Protein AF-A0A848TQN4-F1 (afdb_monomer)

Secondary structure (DSSP, 8-state):
--BSSTT-B-EEETTEEEETTEEEEEEEEEEPTTSSEEEEEEEEEETTEEEEEEEEEEEETTEEEEEETTTEEEEEEPP-

pLDDT: mean 94.55, std 5.2, range [64.31, 98.62]

Foldseek 3Di:
DDEQDVVDAWDQPPQWTRHNQKIWRWDDWDDDPPFQKIWTFTFMDGPNDTDTWIWMWGADPFGIWIAIPVGDIDDDGDDD

Sequence (80 aa):
MTVGQDGGAIAIRDGVFHGVEAQCS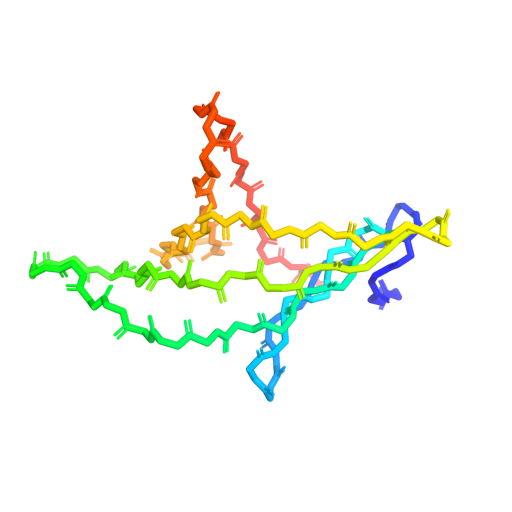LTIPVNARDMDATLFDASCEGEGRKWQRRLMILDTPEGIVTIRSGGLVARYIRCD

Structure (mmCIF, N/CA/C/O backbone):
data_AF-A0A848TQN4-F1
#
_entry.id   AF-A0A848TQN4-F1
#
loop_
_atom_site.group_PDB
_atom_site.id
_atom_site.type_symbol
_atom_site.label_atom_id
_atom_site.label_alt_id
_atom_site.label_comp_id
_atom_site.label_asym_id
_atom_site.label_entity_id
_atom_site.label_seq_id
_atom_site.pdbx_PDB_ins_code
_atom_site.Cartn_x
_atom_site.Cartn_y
_atom_site.Cartn_z
_atom_site.occupancy
_atom_site.B_iso_or_equiv
_atom_site.auth_seq_id
_atom_site.auth_comp_id
_atom_site.auth_asym_id
_atom_site.auth_atom_id
_atom_site.pdbx_PDB_model_num
ATOM 1 N N . MET A 1 1 ? 13.586 -9.406 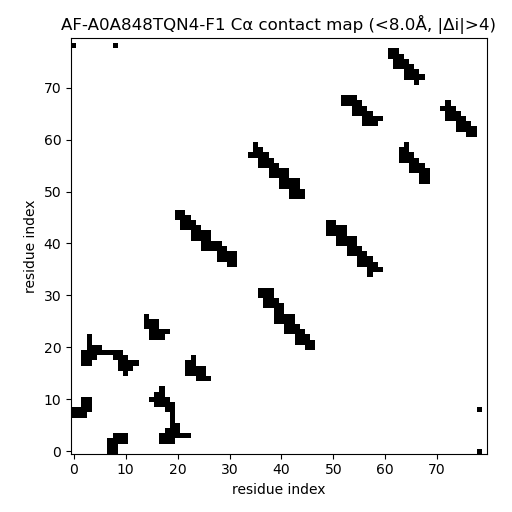10.934 1.00 64.31 1 MET A N 1
ATOM 2 C CA . MET A 1 1 ? 13.081 -8.070 11.331 1.00 64.31 1 MET A CA 1
ATOM 3 C C . MET A 1 1 ? 11.667 -8.197 11.881 1.00 64.31 1 MET A C 1
ATOM 5 O O . MET A 1 1 ? 10.945 -9.088 11.445 1.00 64.31 1 MET A O 1
ATOM 9 N N . THR A 1 2 ? 11.273 -7.349 12.830 1.00 86.19 2 THR A N 1
ATOM 10 C CA . THR A 1 2 ? 9.877 -7.228 13.286 1.00 86.19 2 THR A CA 1
ATOM 11 C C . THR A 1 2 ? 9.075 -6.403 12.275 1.00 86.19 2 THR A C 1
ATOM 13 O O . THR A 1 2 ? 9.608 -5.465 11.686 1.00 86.19 2 THR A O 1
ATOM 16 N N . VAL A 1 3 ? 7.813 -6.767 12.029 1.00 90.56 3 VAL A N 1
ATOM 17 C CA . VAL A 1 3 ? 6.932 -6.051 11.089 1.00 90.56 3 VAL A CA 1
ATOM 18 C C . VAL A 1 3 ? 6.121 -4.995 11.840 1.00 90.56 3 VAL A C 1
ATOM 20 O O . VAL A 1 3 ? 5.532 -5.295 12.877 1.00 90.56 3 VAL A O 1
ATOM 23 N N . GLY A 1 4 ? 6.081 -3.772 11.308 1.00 85.88 4 GLY A N 1
ATOM 24 C CA . GLY A 1 4 ? 5.244 -2.670 11.796 1.00 85.88 4 GLY A CA 1
ATOM 25 C C . GLY A 1 4 ? 5.697 -2.014 13.106 1.00 85.88 4 GLY A C 1
ATOM 26 O O . GLY A 1 4 ? 4.955 -1.219 13.676 1.00 85.88 4 GLY A O 1
ATOM 27 N N . GLN A 1 5 ? 6.896 -2.344 13.590 1.00 87.50 5 GLN A N 1
ATOM 28 C CA . GLN A 1 5 ? 7.525 -1.710 14.754 1.00 87.50 5 GLN A CA 1
ATOM 29 C C . GLN A 1 5 ? 8.449 -0.571 14.317 1.00 87.50 5 GLN A C 1
ATOM 31 O O . GLN A 1 5 ? 8.879 -0.541 13.161 1.00 87.50 5 GLN A O 1
ATOM 36 N N . ASP A 1 6 ? 8.788 0.325 15.244 1.00 84.00 6 ASP A N 1
ATOM 37 C CA . ASP A 1 6 ? 9.826 1.330 15.009 1.00 84.00 6 ASP A CA 1
ATOM 38 C C . ASP A 1 6 ? 11.167 0.663 14.651 1.00 84.00 6 ASP A C 1
ATOM 40 O O . ASP A 1 6 ? 11.543 -0.372 15.208 1.00 84.00 6 ASP A O 1
ATOM 44 N N . GLY A 1 7 ? 11.837 1.202 13.630 1.00 82.25 7 GLY A N 1
ATOM 45 C CA . GLY A 1 7 ? 13.019 0.598 13.001 1.00 82.25 7 GLY A CA 1
ATOM 46 C C . GLY A 1 7 ? 12.783 -0.758 12.307 1.00 82.25 7 GLY A C 1
ATOM 47 O O . GLY A 1 7 ? 13.744 -1.403 11.885 1.00 82.25 7 GLY A O 1
ATOM 48 N N . GLY A 1 8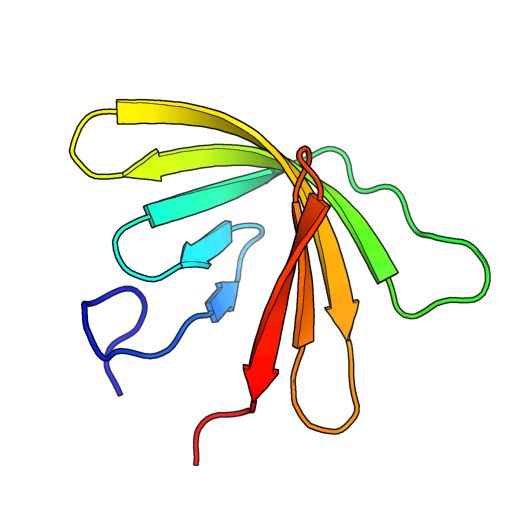 ? 11.532 -1.215 12.204 1.00 87.38 8 GLY A N 1
ATOM 49 C CA . GLY A 1 8 ? 11.149 -2.509 11.643 1.00 87.38 8 GLY A CA 1
ATOM 50 C C . GLY A 1 8 ? 10.847 -2.497 10.142 1.00 87.38 8 GLY A C 1
ATOM 51 O O . GLY A 1 8 ? 10.913 -1.481 9.451 1.00 87.38 8 GLY A O 1
ATOM 52 N N . ALA A 1 9 ? 10.476 -3.671 9.633 1.00 92.62 9 ALA A N 1
ATOM 53 C CA . ALA A 1 9 ? 10.025 -3.857 8.259 1.00 92.62 9 ALA A CA 1
ATOM 54 C C . ALA A 1 9 ? 8.552 -3.457 8.094 1.00 92.62 9 ALA A C 1
ATOM 56 O O . ALA A 1 9 ? 7.758 -3.558 9.031 1.00 92.62 9 ALA A O 1
ATOM 57 N N . ILE A 1 10 ? 8.160 -3.093 6.875 1.00 94.88 10 ILE A N 1
ATOM 58 C CA . ILE A 1 10 ? 6.745 -3.020 6.493 1.00 94.88 10 ILE A CA 1
ATOM 59 C C . ILE A 1 10 ? 6.300 -4.329 5.836 1.00 94.88 10 ILE A C 1
ATOM 61 O O . ILE A 1 10 ? 7.123 -5.103 5.345 1.00 94.88 10 ILE A O 1
ATOM 65 N N . ALA A 1 11 ? 4.995 -4.574 5.786 1.00 95.31 11 ALA A N 1
ATOM 66 C CA . ALA A 1 11 ? 4.442 -5.690 5.025 1.00 95.31 11 ALA A CA 1
ATOM 67 C C . ALA A 1 11 ? 3.085 -5.331 4.422 1.00 95.31 11 ALA A C 1
ATOM 69 O O . ALA A 1 11 ? 2.339 -4.540 4.992 1.00 95.31 11 ALA A O 1
ATOM 70 N N . ILE A 1 12 ? 2.750 -5.957 3.296 1.00 95.50 12 ILE A N 1
ATOM 71 C CA . ILE A 1 12 ? 1.394 -5.959 2.747 1.00 95.50 12 ILE A CA 1
ATOM 72 C C . ILE A 1 12 ? 0.939 -7.407 2.699 1.00 95.50 12 ILE A C 1
ATOM 74 O O . ILE A 1 12 ? 1.527 -8.207 1.971 1.00 95.50 12 ILE A O 1
ATOM 78 N N . ARG A 1 13 ? -0.042 -7.766 3.525 1.00 95.06 13 ARG A N 1
ATOM 79 C CA . ARG A 1 13 ? -0.568 -9.135 3.635 1.00 95.06 13 ARG A CA 1
ATOM 80 C C . ARG A 1 13 ? -2.044 -9.068 3.981 1.00 95.06 13 ARG A C 1
ATOM 82 O O . ARG A 1 13 ? -2.453 -8.163 4.698 1.00 95.06 13 ARG A O 1
ATOM 89 N N . ASP A 1 14 ? -2.836 -9.975 3.420 1.00 95.25 14 ASP A N 1
ATOM 90 C CA . ASP A 1 14 ? -4.271 -10.099 3.713 1.00 95.25 14 ASP A CA 1
ATOM 91 C C . ASP A 1 14 ? -5.063 -8.784 3.551 1.00 95.25 14 ASP A C 1
ATOM 93 O O . ASP A 1 14 ? -5.984 -8.483 4.305 1.00 95.25 14 ASP A O 1
ATOM 97 N N . GLY A 1 15 ? -4.680 -7.963 2.564 1.00 96.12 15 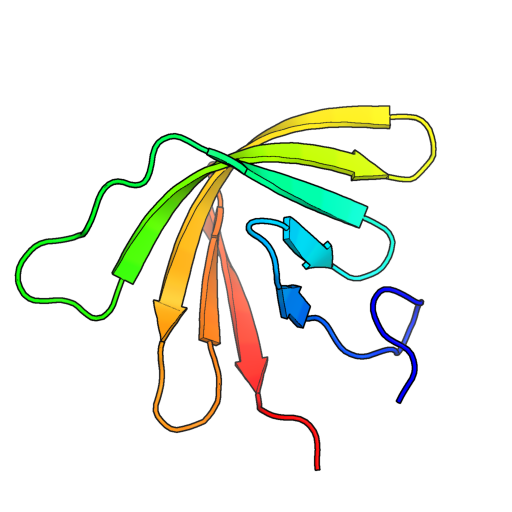GLY A N 1
ATOM 98 C CA . GLY A 1 15 ? -5.306 -6.661 2.315 1.00 96.12 15 GLY A CA 1
ATOM 99 C C . GLY A 1 15 ? -4.957 -5.578 3.343 1.00 96.12 15 GLY A C 1
ATOM 100 O O . GLY A 1 15 ? -5.608 -4.538 3.369 1.00 96.12 15 GLY A O 1
ATOM 101 N N . VAL A 1 16 ? -3.936 -5.779 4.178 1.00 97.69 16 VAL A N 1
ATOM 102 C CA . VAL A 1 16 ? -3.482 -4.813 5.185 1.00 97.69 16 VAL A CA 1
ATOM 103 C C . VAL A 1 16 ? -2.064 -4.344 4.869 1.00 97.69 16 VAL A C 1
ATOM 105 O O . VAL A 1 16 ? -1.155 -5.147 4.676 1.00 97.69 16 VAL A O 1
ATOM 108 N N . PHE A 1 17 ? -1.864 -3.025 4.844 1.00 97.12 17 PHE A N 1
ATOM 109 C CA . PHE A 1 17 ? -0.546 -2.393 4.865 1.00 97.12 17 PHE A CA 1
ATOM 110 C C . PHE A 1 17 ? -0.106 -2.210 6.322 1.00 97.12 17 PHE A C 1
ATOM 112 O O . PHE A 1 17 ? -0.621 -1.340 7.027 1.00 97.12 17 PHE A O 1
ATOM 119 N N . HIS A 1 18 ? 0.851 -3.018 6.766 1.00 96.31 18 HIS A N 1
ATOM 120 C CA . HIS A 1 18 ? 1.522 -2.898 8.056 1.00 96.31 18 HIS A CA 1
ATOM 121 C C . HIS A 1 18 ? 2.688 -1.915 7.915 1.00 96.31 18 HIS A C 1
ATOM 123 O O . HIS A 1 18 ? 3.799 -2.299 7.548 1.00 96.31 18 HIS A O 1
ATOM 129 N N . GLY A 1 19 ? 2.409 -0.635 8.146 1.00 92.44 19 GLY A N 1
ATOM 130 C CA . GLY A 1 19 ? 3.417 0.414 8.230 1.00 92.44 19 GLY A CA 1
ATOM 131 C C . GLY A 1 19 ? 4.084 0.453 9.603 1.00 92.44 19 GLY A C 1
ATOM 132 O O . GLY A 1 19 ? 3.616 -0.165 10.557 1.00 92.44 19 GLY A O 1
ATOM 133 N N . VAL A 1 20 ? 5.173 1.212 9.708 1.00 91.75 20 VAL A N 1
ATOM 134 C CA . VAL A 1 20 ? 5.769 1.548 11.007 1.00 91.75 20 VAL A CA 1
ATOM 135 C C . VAL A 1 20 ? 4.742 2.344 11.813 1.00 91.75 20 VAL A C 1
ATOM 137 O O . VAL A 1 20 ? 4.234 3.349 11.315 1.00 91.75 20 VAL A O 1
ATOM 140 N N . GLU A 1 21 ? 4.387 1.835 12.997 1.00 89.44 21 GLU A N 1
ATOM 141 C CA . GLU A 1 21 ? 3.463 2.457 13.967 1.00 89.44 21 GLU A CA 1
ATOM 142 C C . GLU A 1 21 ? 2.027 2.704 13.468 1.00 89.44 21 GLU A C 1
ATOM 144 O O . GLU A 1 21 ? 1.201 3.307 14.158 1.00 89.44 21 GLU A O 1
ATOM 149 N N . ALA A 1 22 ? 1.684 2.192 12.286 1.00 93.31 22 ALA A N 1
ATOM 150 C CA . ALA A 1 22 ? 0.366 2.352 11.694 1.00 93.31 22 ALA A CA 1
ATOM 151 C C . ALA A 1 22 ? -0.014 1.147 10.836 1.00 93.31 22 ALA A C 1
ATOM 153 O O . ALA A 1 22 ? 0.799 0.614 10.083 1.00 93.31 22 ALA A O 1
ATOM 154 N N . GLN A 1 23 ? -1.285 0.767 10.869 1.00 96.56 23 GLN A N 1
ATOM 155 C CA . GLN A 1 23 ? -1.841 -0.258 9.990 1.00 96.56 23 GLN A CA 1
ATOM 156 C C . GLN A 1 23 ? -2.959 0.341 9.151 1.00 96.56 23 GLN A C 1
ATOM 158 O O . GLN A 1 23 ? -3.731 1.155 9.646 1.00 96.56 23 GLN A O 1
ATOM 163 N N . CYS A 1 24 ? -3.051 -0.050 7.882 1.00 97.94 24 CYS A N 1
ATOM 164 C CA . CYS A 1 24 ? -4.114 0.397 6.990 1.00 97.94 24 CYS A CA 1
ATOM 165 C C . CYS A 1 24 ? -4.794 -0.787 6.307 1.00 97.94 24 CYS A C 1
ATOM 167 O O . CYS A 1 24 ? -4.148 -1.510 5.554 1.00 97.94 24 CYS A O 1
ATOM 169 N N . SER A 1 25 ? -6.103 -0.937 6.503 1.00 98.38 25 SER A N 1
ATOM 170 C CA . SER A 1 25 ? -6.926 -1.821 5.672 1.00 98.38 25 SER A CA 1
ATOM 171 C C . SER A 1 25 ? -7.069 -1.213 4.27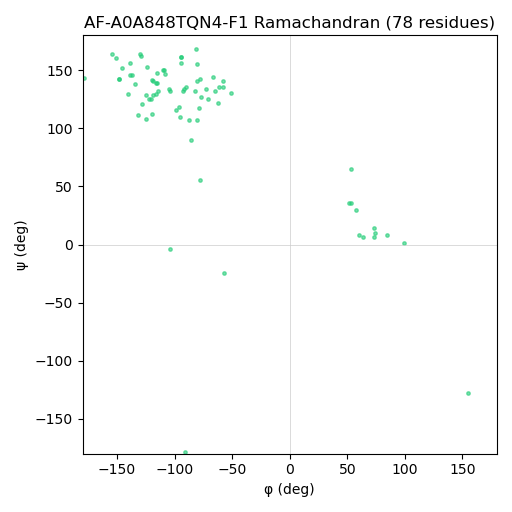8 1.00 98.38 25 SER A C 1
ATOM 173 O O . SER A 1 25 ? -7.480 -0.057 4.148 1.00 98.38 25 SER A O 1
ATOM 175 N N . LEU A 1 26 ? -6.705 -1.976 3.252 1.00 98.50 26 LEU A N 1
ATOM 176 C CA . LEU A 1 26 ? -6.736 -1.580 1.849 1.00 98.50 26 LEU A CA 1
ATOM 177 C C . LEU A 1 26 ? -8.037 -2.071 1.220 1.00 98.50 26 LEU A C 1
ATOM 179 O O . LEU A 1 26 ? -8.303 -3.269 1.156 1.00 98.50 26 LEU A O 1
ATOM 183 N N . THR A 1 27 ? -8.857 -1.138 0.753 1.00 97.94 27 THR A N 1
ATOM 184 C CA . THR A 1 27 ? -10.169 -1.436 0.170 1.00 97.94 27 THR A CA 1
ATOM 185 C C . THR A 1 27 ? -10.327 -0.742 -1.177 1.00 97.94 27 THR A C 1
ATOM 187 O O . THR A 1 27 ? -9.562 0.164 -1.501 1.00 97.94 27 THR A O 1
ATOM 190 N N . ILE A 1 28 ? -11.315 -1.183 -1.963 1.00 97.81 28 ILE A N 1
ATOM 191 C CA . ILE A 1 28 ? -11.691 -0.573 -3.250 1.00 97.81 28 ILE A CA 1
ATOM 192 C C . ILE A 1 28 ? -10.468 -0.438 -4.189 1.00 97.81 28 ILE A C 1
ATOM 194 O O . ILE A 1 28 ? -10.030 0.673 -4.490 1.00 97.81 28 ILE A O 1
ATOM 198 N N . PRO A 1 29 ? -9.865 -1.562 -4.626 1.00 97.94 29 PRO A N 1
ATOM 199 C CA . PRO A 1 29 ? -8.706 -1.518 -5.511 1.00 97.94 29 PRO A CA 1
ATOM 200 C C . PRO A 1 29 ? -9.070 -0.919 -6.873 1.00 97.94 29 PRO A C 1
ATOM 202 O O . PRO A 1 29 ? -10.032 -1.340 -7.517 1.00 97.94 29 PRO A O 1
ATOM 205 N N . VAL A 1 30 ? -8.257 0.030 -7.333 1.00 98.31 30 VAL A N 1
ATOM 206 C CA . VAL A 1 30 ? -8.317 0.608 -8.679 1.00 98.31 30 VAL A CA 1
ATOM 207 C C . VAL A 1 30 ? -6.946 0.465 -9.329 1.00 98.31 30 VAL A C 1
ATOM 209 O O . VAL A 1 30 ? -5.996 1.154 -8.959 1.00 98.31 30 VAL A O 1
ATOM 212 N N . ASN A 1 31 ? -6.844 -0.427 -10.311 1.00 97.81 31 ASN A N 1
ATOM 213 C CA . ASN A 1 31 ? -5.600 -0.652 -11.046 1.00 97.81 31 ASN A CA 1
ATOM 214 C C . ASN A 1 31 ? -5.317 0.527 -11.987 1.00 97.81 31 ASN A C 1
ATOM 216 O O . ASN A 1 31 ? -6.202 0.965 -12.731 1.00 97.81 31 ASN A O 1
ATOM 220 N N . ALA A 1 32 ? -4.081 1.024 -11.987 1.00 95.88 32 ALA A N 1
ATOM 221 C CA . ALA A 1 32 ? -3.622 1.947 -13.015 1.00 95.88 32 ALA A CA 1
ATOM 222 C C . ALA A 1 32 ? -3.327 1.152 -14.295 1.00 95.88 32 ALA A C 1
ATOM 224 O O . ALA A 1 32 ? -2.620 0.148 -14.269 1.00 95.88 32 ALA A O 1
ATOM 225 N N . ARG A 1 33 ? -3.915 1.572 -15.419 1.00 96.69 33 ARG A N 1
ATOM 226 C CA . ARG A 1 33 ? -3.765 0.857 -16.695 1.00 96.69 33 ARG A CA 1
ATOM 227 C C . ARG A 1 33 ? -2.302 0.827 -17.123 1.00 96.69 33 ARG A C 1
ATOM 229 O O . ARG A 1 33 ? -1.645 1.863 -17.074 1.00 96.69 33 ARG A O 1
ATOM 236 N N . ASP A 1 34 ? -1.855 -0.346 -17.565 1.00 96.00 34 ASP A N 1
ATOM 237 C CA . ASP A 1 34 ? -0.505 -0.593 -18.083 1.00 96.00 34 ASP A CA 1
ATOM 238 C C . ASP A 1 34 ? 0.618 -0.242 -17.086 1.00 96.00 34 ASP A C 1
ATOM 240 O O . ASP A 1 34 ? 1.722 0.132 -17.477 1.00 96.00 34 ASP A O 1
ATOM 244 N N . MET A 1 35 ? 0.334 -0.350 -15.783 1.00 95.25 35 MET A N 1
ATOM 245 C CA . MET A 1 35 ? 1.285 -0.111 -14.698 1.00 95.25 35 MET A CA 1
ATOM 246 C C . MET A 1 35 ? 1.145 -1.187 -13.619 1.00 95.25 35 MET A C 1
ATOM 248 O O . MET A 1 35 ? 0.031 -1.595 -13.291 1.00 95.25 35 MET A O 1
ATOM 252 N N . ASP A 1 36 ? 2.257 -1.556 -12.982 1.00 96.56 36 ASP A N 1
ATOM 253 C CA . ASP A 1 36 ? 2.270 -2.403 -11.780 1.00 96.56 36 ASP A CA 1
ATOM 254 C C . ASP A 1 36 ? 1.887 -1.577 -10.540 1.00 96.56 36 ASP A C 1
ATOM 256 O O . ASP A 1 36 ? 2.657 -1.421 -9.594 1.00 96.56 36 ASP A O 1
ATOM 260 N N . ALA A 1 37 ? 0.717 -0.935 -10.591 1.00 97.75 37 ALA A N 1
ATOM 261 C CA . ALA A 1 37 ? 0.282 0.060 -9.624 1.00 97.75 37 ALA A CA 1
ATOM 262 C C . ALA A 1 37 ? -1.210 -0.069 -9.299 1.00 97.75 37 ALA A C 1
ATOM 264 O O . ALA A 1 37 ? -2.063 -0.055 -10.188 1.00 97.75 37 ALA A O 1
ATOM 265 N N . THR A 1 38 ? -1.534 -0.111 -8.007 1.00 98.50 38 THR A N 1
ATOM 266 C CA . THR A 1 38 ? -2.915 -0.172 -7.509 1.00 98.50 38 THR A CA 1
ATOM 267 C C . TH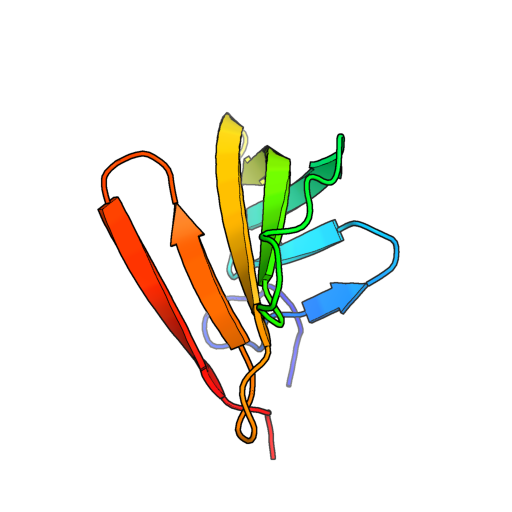R A 1 38 ? -3.188 0.968 -6.536 1.00 98.50 38 THR A C 1
ATOM 269 O O . THR A 1 38 ? -2.441 1.183 -5.581 1.00 98.50 38 THR A O 1
ATOM 272 N N . LEU A 1 39 ? -4.268 1.711 -6.770 1.00 98.44 39 LEU A N 1
ATOM 273 C CA . LEU A 1 39 ? -4.798 2.725 -5.865 1.00 98.44 39 LEU A CA 1
ATOM 274 C C . LEU A 1 39 ? -5.845 2.108 -4.935 1.00 98.44 39 LEU A C 1
ATOM 276 O O . LEU A 1 39 ? -6.749 1.421 -5.396 1.00 98.44 39 LEU A O 1
ATOM 280 N N . PHE A 1 40 ? -5.755 2.414 -3.644 1.00 98.62 40 PHE A N 1
ATOM 281 C CA . PHE A 1 40 ? -6.684 1.944 -2.620 1.00 98.62 40 PHE A CA 1
ATOM 282 C C . PHE A 1 40 ? -7.313 3.096 -1.830 1.00 98.62 40 PHE A C 1
ATOM 284 O O . PHE A 1 40 ? -6.695 4.151 -1.615 1.00 98.62 40 PHE A O 1
ATOM 291 N N . ASP A 1 41 ? -8.516 2.844 -1.320 1.00 98.50 41 ASP A N 1
ATOM 292 C CA . ASP A 1 41 ? -9.086 3.516 -0.156 1.00 98.50 41 ASP A CA 1
ATOM 293 C C . ASP A 1 41 ? -8.493 2.855 1.095 1.00 98.50 41 ASP A C 1
ATOM 295 O O . ASP A 1 41 ? -8.809 1.708 1.427 1.00 98.50 41 ASP A O 1
ATOM 299 N N . ALA A 1 42 ? -7.588 3.565 1.770 1.00 98.12 42 ALA A N 1
ATOM 300 C CA . ALA A 1 42 ? -6.891 3.071 2.948 1.00 98.12 42 ALA A CA 1
ATOM 301 C C . ALA A 1 42 ? -7.551 3.609 4.225 1.00 98.12 42 ALA A C 1
ATOM 303 O O . ALA A 1 42 ? -7.512 4.816 4.484 1.00 98.12 42 ALA A O 1
ATOM 304 N N . SER A 1 43 ? -8.112 2.709 5.035 1.00 98.00 43 SER A N 1
ATOM 305 C CA . SER A 1 43 ? -8.586 3.008 6.391 1.00 98.00 43 SER A CA 1
ATOM 306 C C . SER A 1 43 ? -7.491 2.651 7.386 1.00 98.00 43 SER A C 1
ATOM 308 O O . SER A 1 43 ? -7.196 1.473 7.580 1.00 98.00 43 SER A O 1
ATOM 310 N N . CYS A 1 44 ? -6.878 3.663 7.988 1.00 97.00 44 CYS A N 1
ATOM 311 C CA . CYS A 1 44 ? -5.688 3.525 8.808 1.00 97.00 44 CYS A CA 1
ATOM 312 C C . CYS A 1 44 ? -5.956 3.773 10.293 1.00 97.00 44 CYS A C 1
ATOM 314 O O . CYS A 1 44 ? -6.801 4.596 10.657 1.00 97.00 44 CYS A O 1
ATOM 316 N N . GLU A 1 45 ? -5.175 3.107 11.135 1.00 97.50 45 GLU A N 1
ATOM 317 C CA . GLU A 1 45 ? -5.096 3.351 12.568 1.00 97.50 45 GLU A CA 1
ATOM 318 C C . GLU A 1 45 ? -3.649 3.296 13.072 1.00 97.50 45 GLU A C 1
ATOM 320 O O . GLU A 1 45 ? -2.825 2.540 12.558 1.00 97.50 45 GLU A O 1
ATOM 325 N N . GLY A 1 46 ? -3.342 4.128 14.062 1.00 94.88 46 GLY A N 1
ATOM 326 C CA . GLY A 1 46 ? -2.012 4.283 14.651 1.00 94.88 46 GLY A CA 1
ATOM 327 C C . GLY A 1 46 ? -2.062 5.312 15.775 1.00 94.88 46 GLY A C 1
ATOM 328 O O . GLY A 1 46 ? -2.845 6.260 15.700 1.00 94.88 46 GLY A O 1
ATOM 329 N N . GLU A 1 47 ? -1.299 5.088 16.845 1.00 91.19 47 GLU A N 1
ATOM 330 C CA . GLU A 1 47 ? -1.227 5.993 18.010 1.00 91.19 47 GLU A CA 1
ATOM 331 C C . GLU A 1 47 ? -2.604 6.378 18.603 1.00 91.19 47 GLU A C 1
ATOM 333 O O . GLU A 1 47 ? -2.850 7.514 19.005 1.00 91.19 47 GLU A O 1
ATOM 338 N N . GLY A 1 48 ? -3.562 5.443 18.604 1.00 94.56 48 GLY A N 1
ATOM 339 C CA . GLY A 1 48 ? -4.925 5.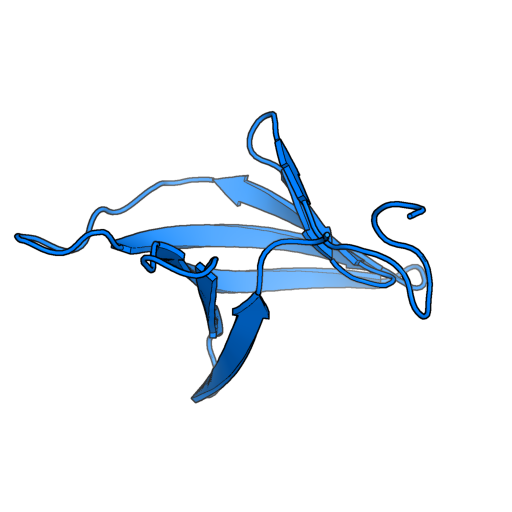685 19.100 1.00 94.56 48 GLY A CA 1
ATOM 340 C C . GLY A 1 48 ? -5.802 6.556 18.191 1.00 94.56 48 GLY A C 1
ATOM 341 O O . GLY A 1 48 ? -6.927 6.898 18.559 1.00 94.56 48 GLY A O 1
ATOM 342 N N . ARG A 1 49 ? -5.329 6.906 16.992 1.00 96.75 49 ARG A N 1
ATOM 343 C CA . ARG A 1 49 ? -6.064 7.698 16.002 1.00 96.75 49 ARG A CA 1
ATOM 344 C C . ARG A 1 49 ? -6.471 6.842 14.813 1.00 96.75 49 ARG A C 1
ATOM 346 O O . ARG A 1 49 ? -5.772 5.907 14.439 1.00 96.75 49 ARG A O 1
ATOM 353 N N . LYS A 1 50 ? -7.591 7.213 14.188 1.00 97.38 50 LYS A N 1
ATOM 354 C CA . LYS A 1 50 ? -8.069 6.640 12.924 1.00 97.38 50 LYS A CA 1
ATOM 355 C C . LYS A 1 50 ? -8.153 7.719 11.858 1.00 97.38 50 LYS A C 1
ATOM 357 O O . LYS A 1 50 ? -8.554 8.846 12.150 1.00 97.38 50 LYS A O 1
ATOM 362 N N . TRP A 1 51 ? -7.779 7.381 10.633 1.00 96.00 51 TRP A N 1
ATOM 363 C CA . TRP A 1 51 ? -7.879 8.284 9.490 1.00 96.00 51 TRP A CA 1
ATOM 364 C C . TRP A 1 51 ? -8.070 7.505 8.194 1.00 96.00 51 TRP A C 1
ATOM 366 O O . TRP A 1 51 ? -7.761 6.320 8.105 1.00 96.00 51 TRP A O 1
ATOM 376 N N . GLN A 1 52 ? -8.564 8.190 7.169 1.00 96.50 52 GLN A N 1
ATOM 377 C CA . GLN A 1 52 ? -8.685 7.642 5.824 1.00 96.50 52 GLN A CA 1
ATOM 378 C C . GLN A 1 52 ? -7.786 8.413 4.870 1.00 96.50 52 GLN A C 1
ATOM 380 O O . GLN A 1 52 ? -7.564 9.614 5.041 1.00 96.50 52 GLN A O 1
ATOM 385 N N . ARG A 1 53 ? -7.254 7.723 3.864 1.00 96.31 53 ARG A N 1
ATOM 386 C CA . ARG A 1 53 ? -6.482 8.353 2.791 1.00 96.31 53 ARG A CA 1
ATOM 387 C C . ARG A 1 53 ? -6.520 7.530 1.515 1.00 96.31 53 ARG A C 1
ATOM 389 O O . ARG A 1 53 ? -6.795 6.334 1.540 1.00 96.31 53 ARG A O 1
ATOM 396 N N . ARG A 1 54 ? -6.148 8.165 0.405 1.00 98.19 54 ARG A N 1
ATOM 397 C CA . ARG A 1 54 ? -5.788 7.445 -0.818 1.00 98.19 54 ARG A CA 1
ATOM 398 C C . ARG A 1 54 ? -4.343 6.977 -0.717 1.00 98.19 54 ARG A C 1
ATOM 400 O O . ARG A 1 54 ? -3.469 7.765 -0.344 1.00 98.19 54 ARG A O 1
ATOM 407 N N . LEU A 1 55 ? -4.107 5.711 -1.038 1.00 98.00 55 LEU A N 1
ATOM 408 C CA . LEU A 1 55 ? -2.781 5.102 -1.055 1.00 98.00 55 LEU A CA 1
ATOM 409 C C . LEU A 1 55 ? -2.612 4.339 -2.365 1.00 98.00 55 LEU A C 1
ATOM 411 O O . LEU A 1 55 ? -3.283 3.338 -2.584 1.00 98.00 55 LEU A O 1
ATOM 415 N N . MET A 1 56 ? -1.732 4.823 -3.232 1.00 98.38 56 MET A N 1
ATOM 416 C CA . MET A 1 56 ? -1.263 4.064 -4.382 1.00 98.38 56 MET A CA 1
ATOM 417 C C . MET A 1 56 ? -0.033 3.269 -3.978 1.00 98.38 56 MET A C 1
ATOM 419 O O . MET A 1 56 ? 0.849 3.804 -3.304 1.00 98.38 56 MET A O 1
ATOM 423 N N . ILE A 1 57 ? 0.012 2.012 -4.390 1.00 98.19 57 ILE A N 1
ATOM 424 C CA . ILE A 1 57 ? 1.130 1.099 -4.185 1.00 98.19 57 ILE A CA 1
ATOM 425 C C . ILE A 1 57 ? 1.594 0.661 -5.566 1.00 98.19 57 ILE A C 1
ATOM 427 O O . ILE A 1 57 ? 0.776 0.212 -6.364 1.00 98.19 57 ILE A O 1
ATOM 431 N N . LEU A 1 58 ? 2.879 0.851 -5.839 1.00 98.12 58 LEU A N 1
ATOM 432 C CA . LEU A 1 58 ? 3.549 0.442 -7.062 1.00 98.12 58 LEU A CA 1
ATOM 433 C C . LEU A 1 58 ? 4.577 -0.626 -6.722 1.00 98.12 58 LEU A C 1
ATOM 435 O O . LEU A 1 58 ? 5.386 -0.410 -5.815 1.00 98.12 58 LEU A O 1
ATOM 439 N N . ASP A 1 59 ? 4.583 -1.721 -7.465 1.00 96.75 59 ASP A N 1
ATOM 440 C CA . ASP A 1 59 ? 5.626 -2.733 -7.362 1.00 96.75 59 ASP A CA 1
ATOM 441 C C . ASP A 1 59 ? 6.868 -2.288 -8.144 1.00 96.75 59 ASP A C 1
ATOM 443 O O . ASP A 1 59 ? 6.783 -1.693 -9.220 1.00 96.75 59 ASP A O 1
ATOM 447 N N . THR A 1 60 ? 8.052 -2.549 -7.589 1.00 96.25 60 THR A N 1
ATOM 448 C CA . THR A 1 60 ? 9.332 -2.323 -8.271 1.00 96.25 60 THR A CA 1
ATOM 449 C C . THR A 1 60 ? 10.208 -3.572 -8.196 1.00 96.25 60 THR A C 1
ATOM 451 O O . THR A 1 60 ? 10.009 -4.434 -7.330 1.00 96.25 60 THR A O 1
ATOM 454 N N . PRO A 1 61 ? 11.236 -3.687 -9.057 1.00 95.31 61 PRO A N 1
ATOM 455 C CA . PRO A 1 61 ? 12.165 -4.807 -8.989 1.00 95.31 61 PRO A CA 1
ATOM 456 C C . PRO A 1 61 ? 12.864 -4.947 -7.633 1.00 95.31 61 PRO A C 1
ATOM 458 O O . PRO A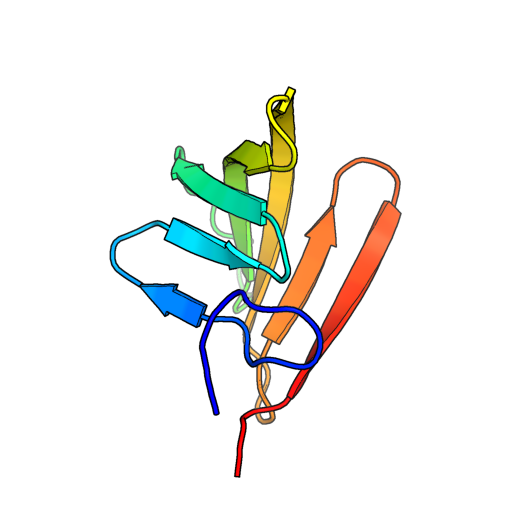 1 61 ? 13.247 -6.058 -7.288 1.00 95.31 61 PRO A O 1
ATOM 461 N N . GLU A 1 62 ? 12.997 -3.878 -6.843 1.00 95.50 62 GLU A N 1
ATOM 462 C CA . GLU A 1 62 ? 13.665 -3.876 -5.532 1.00 95.50 62 GLU A CA 1
ATOM 463 C C . GLU A 1 62 ? 12.704 -3.841 -4.335 1.00 95.50 62 GLU A C 1
ATOM 465 O O . GLU A 1 62 ? 13.174 -3.893 -3.199 1.00 95.50 62 GLU A O 1
ATOM 470 N N . GLY A 1 63 ? 11.389 -3.735 -4.540 1.00 96.06 63 GLY A N 1
ATOM 471 C CA . GLY A 1 63 ? 10.425 -3.560 -3.452 1.00 96.06 63 GLY A CA 1
ATOM 472 C C . GLY A 1 63 ? 9.148 -2.867 -3.914 1.00 96.06 63 GLY A C 1
ATOM 473 O O . GLY A 1 63 ? 8.526 -3.322 -4.867 1.00 96.06 63 GLY A O 1
ATOM 474 N N . ILE A 1 64 ? 8.745 -1.795 -3.225 1.00 97.06 64 ILE A N 1
ATOM 475 C CA . ILE A 1 64 ? 7.539 -1.025 -3.560 1.00 97.06 64 ILE A CA 1
ATOM 476 C C . ILE A 1 64 ? 7.761 0.487 -3.437 1.00 97.06 64 ILE A C 1
ATOM 478 O O . ILE A 1 64 ? 8.585 0.968 -2.653 1.00 97.06 64 ILE A O 1
ATOM 482 N N . VAL A 1 65 ? 6.948 1.259 -4.149 1.00 97.75 65 VAL A N 1
ATOM 483 C CA . VAL A 1 65 ? 6.769 2.700 -3.938 1.00 97.75 65 VAL A CA 1
ATOM 484 C C . VAL A 1 65 ? 5.331 2.960 -3.516 1.00 97.75 65 VAL A C 1
ATOM 486 O O . VAL A 1 65 ? 4.392 2.388 -4.055 1.00 97.75 65 VAL A O 1
ATOM 489 N N . THR A 1 66 ? 5.145 3.849 -2.548 1.00 97.50 66 THR A N 1
ATOM 490 C CA . THR A 1 66 ? 3.823 4.301 -2.116 1.00 97.50 66 THR A CA 1
ATOM 491 C C . THR A 1 66 ? 3.640 5.779 -2.403 1.00 97.50 66 THR A C 1
ATOM 493 O O . THR A 1 66 ? 4.547 6.576 -2.157 1.00 97.50 66 THR A O 1
ATOM 496 N N . ILE A 1 67 ? 2.454 6.152 -2.878 1.00 97.56 67 ILE A N 1
ATOM 497 C CA . ILE A 1 67 ? 2.039 7.542 -3.075 1.00 97.56 67 ILE A CA 1
ATOM 498 C C . ILE A 1 67 ? 0.773 7.768 -2.260 1.00 97.56 67 ILE A C 1
ATOM 500 O O . ILE A 1 67 ? -0.208 7.036 -2.384 1.00 97.56 67 ILE A O 1
ATOM 504 N N . ARG A 1 68 ? 0.791 8.781 -1.399 1.00 95.56 68 ARG A N 1
ATOM 505 C CA . ARG A 1 68 ? -0.319 9.113 -0.499 1.00 95.56 68 ARG A CA 1
ATOM 506 C C . ARG A 1 68 ? -1.009 10.392 -0.955 1.00 95.56 68 ARG A C 1
ATOM 508 O O . ARG A 1 68 ? -0.347 11.310 -1.442 1.00 95.56 68 ARG A O 1
ATOM 515 N N . SER A 1 69 ? -2.323 10.492 -0.745 1.00 92.19 69 SER A N 1
ATOM 516 C CA . SER A 1 69 ? -3.028 11.778 -0.873 1.00 92.19 69 SER A CA 1
ATOM 517 C C . SER A 1 69 ? -2.310 12.849 -0.047 1.00 92.19 69 SER A C 1
ATOM 519 O O . SER A 1 69 ? -1.994 12.607 1.117 1.00 92.19 69 SER A O 1
ATOM 521 N N . GLY A 1 70 ? -2.039 14.007 -0.652 1.00 91.19 70 GLY A N 1
ATOM 522 C CA . GLY A 1 70 ? -1.147 15.029 -0.089 1.00 91.19 70 GLY A CA 1
ATOM 523 C C . GLY A 1 70 ? 0.274 15.015 -0.669 1.00 91.19 70 GLY A C 1
ATOM 524 O O . GLY A 1 70 ? 1.092 15.830 -0.265 1.00 91.19 70 GLY A O 1
ATOM 525 N N . GLY A 1 71 ? 0.570 14.121 -1.622 1.00 91.94 71 GLY A N 1
ATOM 526 C CA . GLY A 1 71 ? 1.811 14.142 -2.409 1.00 91.94 71 GLY A CA 1
ATOM 527 C C . GLY A 1 71 ? 3.010 13.458 -1.749 1.00 91.94 71 GLY A C 1
ATOM 528 O O . GLY A 1 71 ? 4.120 13.539 -2.266 1.00 91.94 71 GLY A O 1
ATOM 529 N N . LEU A 1 72 ? 2.812 12.770 -0.621 1.00 94.88 72 LEU A N 1
ATOM 530 C CA . LEU A 1 72 ? 3.899 12.093 0.081 1.00 94.88 72 LEU A CA 1
ATOM 531 C C . LEU A 1 72 ? 4.246 10.763 -0.601 1.00 94.88 72 LEU A C 1
ATOM 533 O O . LEU A 1 72 ? 3.440 9.826 -0.588 1.00 94.88 72 LEU A O 1
ATOM 537 N N . VAL A 1 73 ? 5.478 10.668 -1.102 1.00 97.06 73 VAL A N 1
ATOM 538 C CA . VAL A 1 73 ? 6.041 9.476 -1.748 1.00 97.06 73 VAL A CA 1
ATOM 539 C C . VAL A 1 73 ? 7.032 8.790 -0.809 1.00 97.06 73 VAL A C 1
ATOM 541 O O . VAL A 1 73 ? 7.864 9.456 -0.199 1.00 97.06 73 VAL A O 1
ATOM 544 N N . ALA A 1 74 ? 6.953 7.467 -0.671 1.00 95.25 74 ALA A N 1
ATOM 545 C CA . ALA A 1 74 ? 7.971 6.677 0.027 1.00 95.25 74 ALA A CA 1
ATOM 546 C C . ALA A 1 74 ? 8.337 5.426 -0.763 1.00 95.25 74 ALA A C 1
ATOM 548 O O . ALA A 1 74 ? 7.457 4.744 -1.284 1.00 95.25 74 ALA A O 1
ATOM 549 N N . ARG A 1 75 ? 9.634 5.120 -0.802 1.00 96.31 75 ARG A N 1
ATOM 550 C CA . ARG A 1 75 ? 10.191 3.906 -1.397 1.00 96.31 75 ARG A CA 1
ATOM 551 C C . ARG A 1 75 ? 10.593 2.941 -0.289 1.00 96.31 75 ARG A C 1
ATOM 553 O O . ARG A 1 75 ? 11.279 3.342 0.648 1.00 96.31 75 ARG A O 1
ATOM 560 N N . TYR A 1 76 ? 10.197 1.686 -0.434 1.00 94.81 76 TYR A N 1
ATOM 561 C CA . TYR A 1 76 ? 10.560 0.587 0.449 1.00 94.81 76 TYR A CA 1
ATOM 562 C C . TYR A 1 76 ? 11.318 -0.451 -0.370 1.00 94.81 76 TYR A C 1
ATOM 564 O O . TYR A 1 76 ? 10.856 -0.860 -1.433 1.00 94.81 76 TYR A O 1
ATOM 572 N N . ILE A 1 77 ? 12.485 -0.855 0.115 1.00 94.88 77 ILE A N 1
ATOM 573 C CA . ILE A 1 77 ? 13.266 -1.943 -0.476 1.00 94.88 77 ILE A CA 1
ATOM 574 C C . ILE A 1 77 ? 12.939 -3.252 0.242 1.00 94.88 77 ILE A C 1
ATOM 576 O O . ILE A 1 77 ? 12.486 -3.232 1.391 1.00 94.88 77 ILE A O 1
ATOM 580 N N . ARG A 1 78 ? 13.151 -4.386 -0.427 1.00 92.56 78 ARG A N 1
ATOM 581 C CA . ARG A 1 78 ? 13.053 -5.698 0.218 1.00 92.56 78 ARG A CA 1
ATOM 582 C C . ARG A 1 78 ? 14.021 -5.766 1.398 1.00 92.56 78 ARG A C 1
ATOM 584 O O . ARG A 1 78 ? 15.124 -5.234 1.332 1.00 92.56 78 ARG A O 1
ATOM 591 N N . CYS A 1 79 ? 13.567 -6.399 2.474 1.00 88.50 79 CYS A N 1
ATOM 592 C CA . CYS A 1 79 ? 14.450 -6.784 3.563 1.00 88.50 79 CYS A CA 1
ATOM 593 C C . CYS A 1 79 ? 15.416 -7.860 3.065 1.00 88.50 79 CYS A C 1
ATOM 595 O O . CYS A 1 79 ? 15.000 -8.723 2.286 1.00 88.50 79 CYS A O 1
ATOM 597 N N . ASP A 1 80 ? 16.650 -7.810 3.554 1.00 80.19 80 ASP A N 1
ATOM 598 C CA . ASP A 1 80 ? 17.616 -8.901 3.424 1.00 80.19 80 ASP A CA 1
ATOM 599 C C . ASP A 1 80 ? 17.307 -10.045 4.408 1.00 80.19 80 ASP A C 1
ATOM 601 O O . ASP A 1 80 ? 16.808 -9.761 5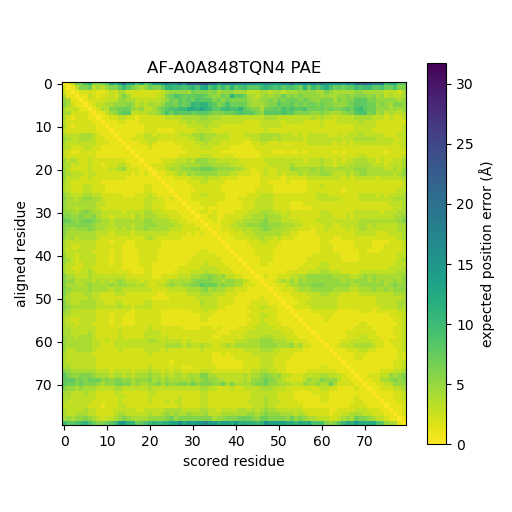.531 1.00 80.19 80 ASP A O 1
#

Radius of gyration: 12.32 Å; Cα contacts (8 Å, |Δi|>4): 172; chains: 1; bounding box: 29×25×37 Å

Nearest PDB structures (foldseek):
  4k15-assembly1_C-2  TM=4.078E-01  e=6.911E-01  Listeria monocytogenes EGD-e
  4k15-assembly1_A-2  TM=4.159E-01  e=1.004E+00  Listeria monocytogenes EGD-e
  4u13-assembly1_B  TM=5.634E-01  e=2.358E+00  Sinorhizobium meliloti 1021
  4k15-assembly1_B-2  TM=4.427E-01  e=2.768E+00  Listeria monocytogenes EGD-e
  4bv8-assembly1_A-2  TM=4.209E-01  e=4.978E+00  Mus musculus

Mean predicted aligned error: 2.99 Å

Solvent-accessible surface area (backbone atoms only — not comparable to full-atom values): 4479 Å² total; per-residue (Å²): 128,54,71,26,37,84,99,42,38,67,48,78,55,96,55,29,40,32,35,64,59,30,41,25,45,52,38,76,81,43,72,45,83,98,50,68,32,38,34,23,48,26,48,29,40,37,93,94,43,76,51,74,45,46,38,34,44,28,67,50,100,61,35,38,36,36,42,32,71,90,74,53,71,51,78,46,67,63,82,131